Protein AF-A0A6V8KL47-F1 (afdb_monomer)

Foldseek 3Di:
DPQLVVLVVVLVVLVCVLDVPPHPVVSLQCCLVPVVSVVVSCVVNVVSVVSNLVSQLVCCCPVVVDDNLLSLLVSLLVQLVVLLVVLVVCVVCFVLNVVVVCCVVPVNDPDCPCVPQTPCRSRVPDRCVSVVSNVSSVVSNVSSVCSVPPDPPDDPPD

Structure (mmCIF, N/CA/C/O backbone):
data_AF-A0A6V8KL47-F1
#
_entry.id   AF-A0A6V8KL47-F1
#
loop_
_atom_site.group_PDB
_atom_site.id
_atom_site.type_symbol
_atom_site.label_atom_id
_atom_site.label_alt_id
_atom_site.label_comp_id
_atom_site.label_asym_id
_atom_site.label_entity_id
_atom_site.label_seq_id
_atom_site.pdbx_PDB_ins_code
_atom_site.Cartn_x
_atom_site.Cartn_y
_atom_site.Cartn_z
_atom_site.occupancy
_atom_site.B_iso_or_equiv
_atom_site.auth_seq_id
_atom_site.auth_comp_id
_atom_site.auth_asym_id
_atom_site.auth_atom_id
_atom_site.pdbx_PDB_model_num
ATOM 1 N N . MET A 1 1 ? -3.986 -14.758 18.908 1.00 49.16 1 MET A N 1
ATOM 2 C CA . MET A 1 1 ? -2.571 -14.659 18.473 1.00 49.16 1 MET A CA 1
ATOM 3 C C . MET A 1 1 ? -2.210 -15.467 17.208 1.00 49.16 1 MET A C 1
ATOM 5 O O . MET A 1 1 ? -1.145 -15.218 16.663 1.00 49.16 1 MET A O 1
ATOM 9 N N . GLY A 1 2 ? -3.052 -16.383 16.689 1.00 57.91 2 GLY A N 1
ATOM 10 C CA . GLY A 1 2 ? -2.690 -17.247 15.540 1.00 57.91 2 GLY A CA 1
ATOM 11 C C . GLY A 1 2 ? -2.878 -16.674 14.120 1.00 57.91 2 GLY A C 1
ATOM 12 O O . GLY A 1 2 ? -2.129 -17.031 13.219 1.00 57.91 2 GLY A O 1
ATOM 13 N N . ARG A 1 3 ? -3.830 -15.756 13.893 1.00 58.59 3 ARG A N 1
ATOM 14 C CA . ARG A 1 3 ? -4.187 -15.289 12.531 1.00 58.59 3 ARG A CA 1
ATOM 15 C C . ARG A 1 3 ? -3.143 -14.379 11.869 1.00 58.59 3 ARG A C 1
ATOM 17 O O . ARG A 1 3 ? -2.937 -14.468 10.666 1.00 58.59 3 ARG A O 1
ATOM 24 N N . THR A 1 4 ? -2.472 -13.528 12.644 1.00 58.16 4 THR A N 1
ATOM 25 C CA . THR A 1 4 ? -1.423 -12.622 12.141 1.00 58.16 4 THR A CA 1
ATOM 26 C C . THR A 1 4 ? -0.135 -13.370 11.812 1.00 58.16 4 THR A C 1
ATOM 28 O O . THR A 1 4 ? 0.448 -13.140 10.756 1.00 58.16 4 THR A O 1
ATOM 31 N N . ARG A 1 5 ? 0.267 -14.324 12.667 1.00 60.94 5 ARG A N 1
ATOM 32 C CA . ARG A 1 5 ? 1.361 -15.260 12.369 1.00 60.94 5 ARG A CA 1
ATOM 33 C C . ARG A 1 5 ? 1.049 -16.090 11.123 1.00 60.94 5 ARG A C 1
ATOM 35 O O . ARG A 1 5 ? 1.882 -16.140 10.232 1.00 60.94 5 ARG A O 1
ATOM 42 N N . GLY A 1 6 ? -0.172 -16.618 11.001 1.00 64.50 6 GLY A N 1
ATOM 43 C CA . GLY A 1 6 ? -0.606 -17.357 9.811 1.00 64.50 6 GLY A CA 1
ATOM 44 C C . GLY A 1 6 ? -0.529 -16.547 8.511 1.00 64.50 6 GLY A C 1
ATOM 45 O O . GLY A 1 6 ? -0.118 -17.087 7.494 1.00 64.50 6 GLY A O 1
ATOM 46 N N . ALA A 1 7 ? -0.847 -15.248 8.538 1.00 62.81 7 ALA A N 1
ATOM 47 C CA . ALA A 1 7 ? -0.726 -14.386 7.360 1.00 62.81 7 ALA A CA 1
ATOM 48 C C . ALA A 1 7 ? 0.740 -14.167 6.937 1.00 62.81 7 ALA A C 1
ATOM 50 O O . ALA A 1 7 ? 1.057 -14.230 5.750 1.00 62.81 7 ALA A O 1
ATOM 51 N N . ALA A 1 8 ? 1.639 -13.953 7.905 1.00 64.44 8 ALA A N 1
ATOM 52 C CA . ALA A 1 8 ? 3.071 -13.836 7.636 1.00 64.44 8 ALA A CA 1
ATOM 53 C C . ALA A 1 8 ? 3.647 -15.153 7.087 1.00 64.44 8 ALA A C 1
ATOM 55 O O . ALA A 1 8 ? 4.337 -15.139 6.073 1.00 64.44 8 ALA A O 1
ATOM 56 N N . THR A 1 9 ? 3.296 -16.288 7.699 1.00 69.50 9 THR A N 1
ATOM 57 C CA . THR A 1 9 ? 3.725 -17.623 7.261 1.00 69.50 9 THR A CA 1
ATOM 58 C C . THR A 1 9 ? 3.186 -17.976 5.876 1.00 69.50 9 THR A C 1
ATOM 60 O O . THR A 1 9 ? 3.943 -18.474 5.052 1.00 69.50 9 THR A O 1
ATOM 63 N N . LEU A 1 10 ? 1.920 -17.663 5.573 1.00 69.88 10 LEU A N 1
ATOM 64 C CA . LEU A 1 10 ? 1.334 -17.875 4.245 1.00 69.88 10 LEU A CA 1
ATOM 65 C C . LEU A 1 10 ? 2.059 -17.056 3.170 1.00 69.88 10 LEU A C 1
ATOM 67 O O . LEU A 1 10 ? 2.303 -17.559 2.078 1.00 69.88 10 LEU A O 1
ATOM 71 N N . ARG A 1 11 ? 2.445 -15.811 3.476 1.00 66.00 11 ARG A N 1
ATOM 72 C CA . ARG A 1 11 ? 3.211 -14.967 2.549 1.00 66.00 11 ARG A CA 1
ATOM 73 C C . ARG A 1 11 ? 4.593 -15.553 2.261 1.00 66.00 11 ARG A C 1
ATOM 75 O O . ARG A 1 11 ? 5.006 -15.566 1.104 1.00 66.00 11 ARG A O 1
ATOM 82 N N . THR A 1 12 ? 5.282 -16.048 3.287 1.00 70.62 12 THR A N 1
ATOM 83 C CA . THR A 1 12 ? 6.563 -16.747 3.116 1.00 70.62 12 THR A CA 1
ATOM 84 C C . THR A 1 12 ? 6.382 -18.027 2.298 1.00 70.62 12 THR A C 1
ATOM 86 O O . THR A 1 12 ? 7.127 -18.242 1.352 1.00 70.62 12 THR A O 1
ATOM 89 N N . LEU A 1 13 ? 5.330 -18.806 2.566 1.00 71.75 13 LEU A N 1
ATOM 90 C CA . LEU A 1 13 ? 4.980 -20.015 1.811 1.00 71.75 13 LEU A CA 1
ATOM 91 C C . LEU A 1 13 ? 4.689 -19.743 0.331 1.00 71.75 13 LEU A C 1
ATOM 93 O O . LEU A 1 13 ? 5.122 -20.512 -0.514 1.00 71.75 13 LEU A O 1
ATOM 97 N N . ILE A 1 14 ? 3.989 -18.657 -0.014 1.00 67.81 14 ILE A N 1
ATOM 98 C CA . ILE A 1 14 ? 3.736 -18.289 -1.421 1.00 67.81 14 ILE A CA 1
ATOM 99 C C . ILE A 1 14 ? 5.060 -18.028 -2.152 1.00 67.81 14 ILE A C 1
ATOM 101 O O . ILE A 1 14 ? 5.244 -18.485 -3.281 1.00 67.81 14 ILE A O 1
ATOM 105 N N . LEU A 1 15 ? 5.987 -17.319 -1.500 1.00 65.12 15 LEU A N 1
ATOM 106 C CA . LEU A 1 15 ? 7.318 -17.060 -2.048 1.00 65.12 15 LEU A CA 1
ATOM 107 C C . LEU A 1 15 ? 8.133 -18.354 -2.177 1.00 65.12 15 LEU A C 1
ATOM 109 O O . LEU A 1 15 ? 8.755 -18.573 -3.213 1.00 65.12 15 LEU A O 1
ATOM 113 N N . GLU A 1 16 ? 8.089 -19.227 -1.170 1.00 62.50 16 GLU A N 1
ATOM 114 C CA . GLU A 1 16 ? 8.789 -20.515 -1.182 1.00 62.50 16 GLU A CA 1
ATOM 115 C C . GLU A 1 16 ? 8.237 -21.484 -2.228 1.00 62.50 16 GLU A C 1
ATOM 117 O O . GLU A 1 16 ? 9.007 -22.114 -2.940 1.00 62.50 16 GLU A O 1
ATOM 122 N N . VAL A 1 17 ? 6.918 -21.583 -2.401 1.00 67.00 17 VAL A N 1
ATOM 123 C CA . VAL A 1 17 ? 6.314 -22.439 -3.438 1.00 67.00 17 VAL A CA 1
ATOM 124 C C . VAL A 1 17 ? 6.695 -21.949 -4.841 1.00 67.00 17 VAL A C 1
ATOM 126 O O . VAL A 1 17 ? 6.984 -22.758 -5.731 1.00 67.00 17 VAL A O 1
ATOM 129 N N . GLY A 1 18 ? 6.754 -20.629 -5.040 1.00 60.06 18 GLY A N 1
ATOM 130 C CA . GLY A 1 18 ? 7.208 -20.028 -6.295 1.00 60.06 18 GLY A CA 1
ATOM 131 C C . GLY A 1 18 ? 8.666 -20.360 -6.631 1.00 60.06 18 GLY A C 1
ATOM 132 O O . GLY A 1 18 ? 8.978 -20.648 -7.786 1.00 60.06 18 GLY A O 1
ATOM 133 N N . THR A 1 19 ? 9.556 -20.378 -5.635 1.00 58.66 19 THR A N 1
ATOM 134 C CA . THR A 1 19 ? 10.991 -20.649 -5.837 1.00 58.66 19 THR A CA 1
ATOM 135 C C . THR A 1 19 ? 11.335 -22.139 -5.844 1.00 58.66 19 THR A C 1
ATOM 137 O O . THR A 1 19 ? 12.202 -22.556 -6.617 1.00 58.66 19 THR A O 1
ATOM 140 N N . ALA A 1 20 ? 10.643 -22.953 -5.044 1.00 63.47 20 ALA A N 1
ATOM 141 C CA . ALA A 1 20 ? 10.928 -24.375 -4.855 1.00 63.47 20 ALA A CA 1
ATOM 142 C C . ALA A 1 20 ? 10.536 -25.245 -6.055 1.00 63.47 20 ALA A C 1
ATOM 144 O O . ALA A 1 20 ? 11.150 -26.281 -6.291 1.00 63.47 20 ALA A O 1
ATOM 145 N N . THR A 1 21 ? 9.528 -24.846 -6.834 1.00 56.72 21 THR A N 1
ATOM 146 C CA . THR A 1 21 ? 8.982 -25.720 -7.885 1.00 56.72 21 THR A CA 1
ATOM 147 C C . THR A 1 21 ? 9.822 -25.756 -9.161 1.00 56.72 21 THR A C 1
ATOM 149 O O . THR A 1 21 ? 9.800 -26.770 -9.857 1.00 56.72 21 THR A O 1
ATOM 152 N N . ARG A 1 22 ? 10.532 -24.673 -9.521 1.00 57.00 22 ARG A N 1
ATOM 153 C CA . ARG A 1 22 ? 11.237 -24.562 -10.825 1.00 57.00 22 ARG A CA 1
ATOM 154 C C . ARG A 1 22 ? 12.551 -23.766 -10.793 1.00 57.00 22 ARG A C 1
ATOM 156 O O . ARG A 1 22 ? 13.106 -23.465 -11.850 1.00 57.00 22 ARG A O 1
ATOM 163 N N . GLY A 1 23 ? 13.051 -23.439 -9.600 1.00 61.88 23 GLY A N 1
ATOM 164 C CA . GLY A 1 23 ? 14.261 -22.647 -9.385 1.00 61.88 23 GLY A CA 1
ATOM 165 C C . GLY A 1 23 ? 14.027 -21.129 -9.505 1.00 61.88 23 GLY A C 1
ATOM 166 O O . GLY A 1 23 ? 13.188 -20.682 -10.296 1.00 61.88 23 GLY A O 1
ATOM 167 N N . PRO A 1 24 ? 14.783 -20.305 -8.755 1.00 65.25 24 PRO A N 1
ATOM 168 C CA . PRO A 1 24 ? 14.538 -18.863 -8.641 1.00 65.25 24 PRO A CA 1
ATOM 169 C C . PRO A 1 24 ? 14.644 -18.121 -9.982 1.00 65.25 24 PRO A C 1
ATOM 171 O O . PRO A 1 24 ? 13.872 -17.200 -10.237 1.00 65.25 24 PRO A O 1
ATOM 174 N N . GLY A 1 25 ? 15.530 -18.565 -10.881 1.00 70.31 25 GLY A N 1
ATOM 175 C CA . GLY A 1 25 ? 15.728 -17.935 -12.189 1.00 70.31 25 GLY A CA 1
ATOM 176 C C . GLY A 1 25 ? 14.542 -18.085 -13.148 1.00 70.31 25 GLY A C 1
ATOM 177 O O . GLY A 1 25 ? 14.175 -17.121 -13.815 1.00 70.31 25 G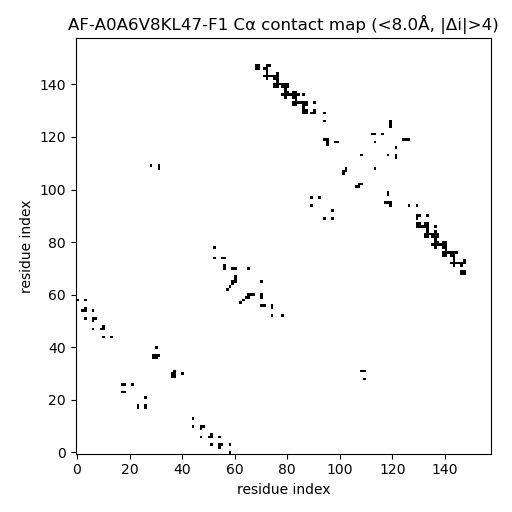LY A O 1
ATOM 178 N N . ARG A 1 26 ? 13.898 -19.262 -13.208 1.00 71.94 26 ARG A N 1
ATOM 179 C CA . ARG A 1 26 ? 12.777 -19.510 -14.136 1.00 71.94 26 ARG A CA 1
ATOM 180 C C . ARG A 1 26 ? 11.496 -18.829 -13.672 1.00 71.94 26 ARG A C 1
ATOM 182 O O . ARG A 1 26 ? 10.780 -18.267 -14.495 1.00 71.94 26 ARG A O 1
ATOM 189 N N . TYR A 1 27 ? 11.227 -18.863 -12.368 1.00 73.00 27 TYR A N 1
ATOM 190 C CA . TYR A 1 27 ? 10.115 -18.130 -11.766 1.00 73.00 27 TYR A CA 1
ATOM 191 C C . TYR A 1 27 ? 10.227 -16.626 -12.057 1.00 73.00 27 TYR A C 1
ATOM 193 O O . TYR A 1 27 ? 9.290 -16.024 -12.581 1.00 73.00 27 TYR A O 1
ATOM 201 N N . TRP A 1 28 ? 11.402 -16.047 -11.794 1.00 76.88 28 TRP A N 1
ATOM 202 C CA . TRP A 1 28 ? 11.656 -14.627 -12.020 1.00 76.88 28 TRP A CA 1
ATOM 203 C C . TRP A 1 28 ? 11.569 -14.249 -13.500 1.00 76.88 28 TRP A C 1
ATOM 205 O O . TRP A 1 28 ? 10.930 -13.264 -13.855 1.00 76.88 28 TRP A O 1
ATOM 215 N N . PHE A 1 29 ? 12.134 -15.071 -14.387 1.00 78.19 29 PHE A N 1
ATOM 216 C CA . PHE A 1 29 ? 12.033 -14.861 -15.830 1.00 78.19 29 PHE A CA 1
ATOM 217 C C . PHE A 1 29 ? 10.579 -14.880 -16.323 1.00 78.19 29 PHE A C 1
ATOM 219 O O . PHE A 1 29 ? 10.164 -13.976 -17.048 1.00 78.19 29 PHE A O 1
ATOM 226 N N . ASN A 1 30 ? 9.786 -15.871 -15.905 1.00 80.88 30 ASN A N 1
ATOM 227 C CA . ASN A 1 30 ? 8.375 -15.974 -16.283 1.00 80.88 30 ASN A CA 1
ATOM 228 C C . ASN A 1 30 ? 7.559 -14.783 -15.761 1.00 80.88 30 ASN A C 1
ATOM 230 O O . ASN A 1 30 ? 6.712 -14.271 -16.480 1.00 80.88 30 ASN A O 1
ATOM 234 N N . PHE A 1 31 ? 7.837 -14.303 -14.545 1.00 80.69 31 PHE A N 1
ATOM 235 C CA . PHE A 1 31 ? 7.176 -13.117 -13.996 1.00 80.69 31 PHE A CA 1
ATOM 236 C C . PHE A 1 31 ? 7.358 -11.874 -14.884 1.00 80.69 31 PHE A C 1
ATOM 238 O O . PHE A 1 31 ? 6.446 -11.061 -15.013 1.00 80.69 31 PHE A O 1
ATOM 245 N N . TRP A 1 32 ? 8.517 -11.715 -15.525 1.00 78.62 32 TRP A N 1
ATOM 246 C CA . TRP A 1 32 ? 8.766 -10.563 -16.393 1.00 78.62 32 TRP A CA 1
ATOM 247 C C . TRP A 1 32 ? 8.283 -10.747 -17.829 1.00 78.62 32 TRP A C 1
ATOM 249 O O . TRP A 1 32 ? 7.932 -9.758 -18.470 1.00 78.62 32 TRP A O 1
ATOM 259 N N . THR A 1 33 ? 8.244 -11.984 -18.322 1.00 80.56 33 THR A N 1
ATOM 260 C CA . THR A 1 33 ? 7.958 -12.290 -19.732 1.00 80.56 33 THR A CA 1
ATOM 261 C C . THR A 1 33 ? 6.513 -12.697 -20.010 1.00 80.56 33 THR A C 1
ATOM 263 O O . THR A 1 33 ? 6.032 -12.461 -21.113 1.00 80.56 33 THR A O 1
ATOM 266 N N . ASP A 1 34 ? 5.801 -13.254 -19.028 1.00 85.31 34 ASP A N 1
ATOM 267 C CA . ASP A 1 34 ? 4.404 -13.675 -19.155 1.00 85.31 34 ASP A CA 1
ATOM 268 C C . ASP A 1 34 ? 3.478 -12.714 -18.375 1.00 85.31 34 ASP A C 1
ATOM 270 O O . ASP A 1 34 ? 3.480 -12.709 -17.135 1.00 85.31 34 ASP A O 1
ATOM 274 N N . PRO A 1 35 ? 2.661 -11.893 -19.066 1.00 86.00 35 PRO A N 1
ATOM 275 C CA . PRO A 1 35 ? 1.780 -10.926 -18.417 1.00 86.00 35 PRO A CA 1
ATOM 276 C C . PRO A 1 35 ? 0.672 -11.586 -17.583 1.00 86.00 35 PRO A C 1
ATOM 278 O O . PRO A 1 35 ? 0.255 -11.014 -16.572 1.00 86.00 35 PRO A O 1
ATOM 281 N N . THR A 1 36 ? 0.212 -12.784 -17.953 1.00 88.19 36 THR A N 1
ATOM 282 C CA . THR A 1 36 ? -0.815 -13.518 -17.206 1.00 88.19 36 THR A CA 1
ATOM 283 C C . THR A 1 36 ? -0.238 -14.060 -15.905 1.00 88.19 36 THR A C 1
ATOM 285 O O . THR A 1 36 ? -0.830 -13.855 -14.842 1.00 88.19 36 THR A O 1
ATOM 288 N N . ALA A 1 37 ? 0.945 -14.679 -15.956 1.00 84.06 37 ALA A N 1
ATOM 289 C CA . ALA A 1 37 ? 1.643 -15.140 -14.755 1.00 84.06 37 ALA A CA 1
ATOM 290 C C . ALA A 1 37 ? 1.965 -13.974 -13.807 1.00 84.06 37 ALA A C 1
ATOM 292 O O . ALA A 1 37 ? 1.727 -14.067 -12.598 1.00 84.06 37 ALA A O 1
ATOM 293 N N . ARG A 1 38 ? 2.437 -12.846 -14.358 1.00 86.69 38 ARG A N 1
ATOM 294 C CA . ARG A 1 38 ? 2.669 -11.602 -13.614 1.00 86.69 38 ARG A CA 1
ATOM 295 C C . ARG A 1 38 ? 1.409 -11.114 -12.909 1.00 86.69 38 ARG A C 1
ATOM 297 O O . ARG A 1 38 ? 1.443 -10.850 -11.708 1.00 86.69 38 ARG A O 1
ATOM 304 N N . GLY A 1 39 ? 0.303 -11.010 -13.645 1.00 88.38 39 GLY A N 1
ATOM 305 C CA . GLY A 1 39 ? -0.981 -10.552 -13.118 1.00 88.38 39 GLY A CA 1
ATOM 306 C C . GLY A 1 39 ? -1.503 -11.451 -11.999 1.00 88.38 39 GLY A C 1
ATOM 307 O O . GLY A 1 39 ? -1.867 -10.952 -10.934 1.00 88.38 39 GLY A O 1
ATOM 308 N N . ALA A 1 40 ? -1.464 -12.772 -12.197 1.00 88.19 40 ALA A N 1
ATOM 309 C CA . ALA A 1 40 ? -1.881 -13.745 -11.190 1.00 88.19 40 ALA A CA 1
ATOM 310 C C . ALA A 1 40 ? -1.040 -13.638 -9.910 1.00 88.19 40 ALA A C 1
ATOM 312 O O . ALA A 1 40 ? -1.594 -13.571 -8.810 1.00 88.19 40 ALA A O 1
ATOM 313 N N . TYR A 1 41 ? 0.288 -13.554 -10.043 1.00 83.81 41 TYR A N 1
ATOM 314 C CA . TYR A 1 41 ? 1.172 -13.381 -8.893 1.00 83.81 41 TYR A CA 1
ATOM 315 C C . TYR A 1 41 ? 0.877 -12.082 -8.135 1.00 83.81 41 TYR A C 1
ATOM 317 O O . TYR A 1 41 ? 0.698 -12.119 -6.918 1.00 83.81 41 TYR A O 1
ATOM 325 N N . ILE A 1 42 ? 0.784 -10.945 -8.836 1.00 86.69 42 ILE A N 1
ATOM 326 C CA . ILE A 1 42 ? 0.501 -9.644 -8.211 1.00 86.69 42 ILE A CA 1
ATOM 327 C C . ILE A 1 42 ? -0.846 -9.684 -7.488 1.00 86.69 42 ILE A C 1
ATOM 329 O O . ILE A 1 42 ? -0.923 -9.248 -6.342 1.00 86.69 42 ILE A O 1
ATOM 333 N N . ALA A 1 43 ? -1.889 -10.240 -8.111 1.00 90.75 43 ALA A N 1
ATOM 334 C CA . ALA A 1 43 ? -3.218 -10.332 -7.513 1.00 90.75 43 ALA A CA 1
ATOM 335 C C . ALA A 1 43 ? -3.212 -11.165 -6.222 1.00 90.75 43 ALA A C 1
ATOM 337 O O . ALA A 1 43 ? -3.719 -10.712 -5.195 1.00 90.75 43 ALA A O 1
ATOM 338 N N . VAL A 1 44 ? -2.592 -12.349 -6.244 1.00 87.25 44 VAL A N 1
ATOM 339 C CA . VAL A 1 44 ? -2.495 -13.227 -5.067 1.00 87.25 44 VAL A CA 1
ATOM 340 C C . VAL A 1 44 ? -1.644 -12.586 -3.973 1.00 87.25 44 VAL A C 1
ATOM 342 O O . VAL A 1 44 ? -2.059 -12.550 -2.814 1.00 87.25 44 VAL A O 1
ATOM 345 N N . ALA A 1 45 ? -0.480 -12.035 -4.323 1.00 83.62 45 ALA A N 1
ATOM 346 C CA . ALA A 1 45 ? 0.399 -11.365 -3.373 1.00 83.62 45 ALA A CA 1
ATOM 347 C C . ALA A 1 45 ? -0.285 -10.146 -2.734 1.00 83.62 45 ALA A C 1
ATOM 349 O O . ALA A 1 45 ? -0.177 -9.939 -1.524 1.00 83.62 45 ALA A O 1
ATOM 350 N N . PHE A 1 46 ? -1.029 -9.367 -3.524 1.00 86.62 46 PHE A N 1
ATOM 351 C CA . PHE A 1 46 ? -1.779 -8.212 -3.046 1.00 86.62 46 PHE A CA 1
ATOM 352 C C . PHE A 1 46 ? -2.953 -8.625 -2.152 1.00 86.62 46 PHE A C 1
ATOM 354 O O . PHE A 1 46 ? -3.121 -8.058 -1.075 1.00 86.62 46 PHE A O 1
ATOM 361 N N . ALA A 1 47 ? -3.713 -9.659 -2.520 1.00 88.38 47 ALA A N 1
ATOM 362 C CA . ALA A 1 47 ? -4.783 -10.199 -1.681 1.00 88.38 47 ALA A CA 1
ATOM 363 C C . ALA A 1 47 ? -4.247 -10.731 -0.340 1.00 88.38 47 ALA A C 1
ATOM 365 O O . ALA A 1 47 ? -4.792 -10.414 0.720 1.00 88.38 47 ALA A O 1
ATOM 366 N N . ALA A 1 48 ? -3.136 -11.474 -0.363 1.00 83.69 48 ALA A N 1
ATOM 367 C CA . ALA A 1 48 ? -2.464 -11.952 0.843 1.00 83.69 48 ALA A CA 1
ATOM 368 C C . ALA A 1 48 ? -1.940 -10.792 1.710 1.00 83.69 48 ALA A C 1
ATOM 370 O O . ALA A 1 48 ? -2.021 -10.846 2.937 1.00 83.69 48 ALA A O 1
ATOM 371 N N . PHE A 1 49 ? -1.446 -9.717 1.092 1.00 84.56 49 PHE A N 1
ATOM 372 C CA . PHE A 1 49 ? -1.055 -8.499 1.799 1.00 84.56 49 PHE A CA 1
ATOM 373 C C . PHE A 1 49 ? -2.259 -7.801 2.450 1.00 84.56 49 PHE A C 1
ATOM 375 O O . PHE A 1 49 ? -2.207 -7.480 3.637 1.00 84.56 49 PHE A O 1
ATOM 382 N N . LEU A 1 50 ? -3.374 -7.635 1.730 1.00 89.81 50 LEU A N 1
ATOM 383 C CA . LEU A 1 50 ? -4.610 -7.063 2.278 1.00 89.81 50 LEU A CA 1
ATOM 384 C C . LEU A 1 50 ? -5.169 -7.890 3.443 1.00 89.81 50 LEU A C 1
ATOM 386 O O . LEU A 1 50 ? -5.659 -7.334 4.428 1.00 89.81 50 LEU A O 1
ATOM 390 N N . TRP A 1 51 ? -5.030 -9.214 3.384 1.00 87.56 51 TRP A N 1
ATOM 391 C CA . TRP A 1 51 ? -5.429 -10.109 4.467 1.00 87.56 51 TRP A CA 1
ATOM 392 C C . TRP A 1 51 ? -4.715 -9.807 5.795 1.00 87.56 51 TRP A C 1
ATOM 394 O O . TRP A 1 51 ? -5.310 -9.971 6.862 1.00 87.56 51 TRP A O 1
ATOM 404 N N . VAL A 1 52 ? -3.477 -9.295 5.770 1.00 88.31 52 VAL A N 1
ATOM 405 C CA . VAL A 1 52 ? -2.762 -8.873 6.991 1.00 88.31 52 VAL A CA 1
ATOM 406 C C . VAL A 1 52 ? -3.532 -7.772 7.724 1.00 88.31 52 VAL A C 1
ATOM 408 O O . VAL A 1 52 ? -3.651 -7.816 8.949 1.00 88.31 52 VAL A O 1
ATOM 411 N N . PHE A 1 53 ? -4.120 -6.823 6.995 1.00 91.19 53 PHE A N 1
ATOM 412 C CA . PHE A 1 53 ? -4.926 -5.746 7.576 1.00 91.19 53 PHE A CA 1
ATOM 413 C C . PHE A 1 53 ? -6.252 -6.255 8.143 1.00 91.19 53 PHE A C 1
ATOM 415 O O . PHE A 1 53 ? -6.674 -5.810 9.211 1.00 91.19 53 PHE A O 1
ATOM 422 N N . VAL A 1 54 ? -6.870 -7.242 7.490 1.00 92.69 54 VAL A N 1
ATOM 423 C CA . VAL A 1 54 ? -8.060 -7.934 8.012 1.00 92.69 54 VAL A CA 1
ATOM 424 C C . VAL A 1 54 ? -7.721 -8.669 9.313 1.00 92.69 54 VAL A C 1
ATOM 426 O O . VAL A 1 54 ? -8.413 -8.522 10.324 1.00 92.69 54 VAL A O 1
ATOM 429 N N . ALA A 1 55 ? -6.609 -9.405 9.343 1.00 89.50 55 ALA A N 1
ATOM 430 C CA . ALA A 1 55 ? -6.136 -10.080 10.547 1.00 89.50 55 ALA A CA 1
ATOM 431 C C . ALA A 1 55 ? -5.815 -9.082 11.676 1.00 89.50 55 ALA A C 1
ATOM 433 O O . ALA A 1 55 ? -6.174 -9.331 12.831 1.00 89.50 55 ALA A O 1
ATOM 434 N N . ALA A 1 56 ? -5.199 -7.941 11.351 1.00 89.56 56 ALA A N 1
ATOM 435 C CA . ALA A 1 56 ? -4.928 -6.861 12.295 1.00 89.56 56 ALA A CA 1
ATOM 436 C C . ALA A 1 56 ? -6.223 -6.247 12.849 1.00 89.56 56 ALA A C 1
ATOM 438 O O . ALA A 1 56 ? -6.341 -6.076 14.062 1.00 89.56 56 ALA A O 1
ATOM 439 N N . TYR A 1 57 ? -7.226 -5.995 12.001 1.00 93.31 57 TYR A N 1
ATOM 440 C CA . TYR A 1 57 ? -8.545 -5.527 12.428 1.00 93.31 57 TYR A CA 1
ATOM 441 C C . TYR A 1 57 ? -9.170 -6.475 13.459 1.00 93.31 57 TYR A C 1
ATOM 443 O O . TYR A 1 57 ? -9.562 -6.048 14.548 1.00 93.31 57 TYR A O 1
ATOM 451 N N . HIS A 1 58 ? -9.213 -7.776 13.160 1.00 92.12 58 HIS A N 1
ATOM 452 C CA . HIS A 1 58 ? -9.767 -8.767 14.082 1.00 92.12 58 HIS A CA 1
ATOM 453 C C . HIS A 1 58 ? -8.961 -8.880 15.379 1.00 92.12 58 HIS A C 1
ATOM 455 O O . HIS A 1 58 ? -9.554 -9.052 16.444 1.00 92.12 58 HIS A O 1
ATOM 461 N N . ALA A 1 59 ? -7.633 -8.749 15.322 1.00 89.31 59 ALA A N 1
ATOM 462 C CA . ALA A 1 59 ? -6.794 -8.719 16.516 1.00 89.31 59 ALA A CA 1
ATOM 463 C C . ALA A 1 59 ? -7.083 -7.483 17.385 1.00 89.31 59 ALA A C 1
ATOM 465 O O . ALA A 1 59 ? -7.221 -7.616 18.598 1.00 89.31 59 ALA A O 1
ATOM 466 N N . LEU A 1 60 ? -7.251 -6.302 16.783 1.00 90.75 60 LEU A N 1
ATOM 467 C CA . LEU A 1 60 ? -7.625 -5.077 17.499 1.00 90.75 60 LEU A CA 1
ATOM 468 C C . LEU A 1 60 ? -9.013 -5.194 18.144 1.00 90.75 60 LEU A C 1
ATOM 470 O O . LEU A 1 60 ? -9.199 -4.747 19.275 1.00 90.75 60 LEU A O 1
ATOM 474 N N . ARG A 1 61 ? -9.972 -5.824 17.455 1.00 92.56 61 ARG A N 1
ATOM 475 C CA . ARG A 1 61 ? -11.334 -6.034 17.968 1.00 92.56 61 ARG A CA 1
ATOM 476 C C . ARG A 1 61 ? -11.402 -7.060 19.088 1.00 92.56 61 ARG A C 1
ATOM 478 O O . ARG A 1 61 ? -11.970 -6.769 20.132 1.00 92.56 61 ARG A O 1
ATOM 485 N N . GLY A 1 62 ? -10.861 -8.251 18.854 1.00 88.25 62 GLY A N 1
ATOM 486 C CA . GLY A 1 62 ? -10.993 -9.378 19.775 1.00 88.25 62 GLY A CA 1
ATOM 487 C C . GLY A 1 62 ? -9.917 -9.424 20.855 1.00 88.25 62 GLY A C 1
ATOM 488 O O . GLY A 1 62 ? -10.205 -9.819 21.974 1.00 88.25 62 GLY A O 1
ATOM 489 N N . GLY A 1 63 ? -8.682 -9.027 20.534 1.00 84.88 63 GLY A N 1
ATOM 490 C CA . GLY A 1 63 ? -7.548 -9.096 21.462 1.00 84.88 63 GLY A CA 1
ATOM 491 C C . GLY A 1 63 ? -7.357 -7.837 22.304 1.00 84.88 63 GLY A C 1
ATOM 492 O O . GLY A 1 63 ? -6.975 -7.938 23.461 1.00 84.88 63 GLY A O 1
ATOM 493 N N . TYR A 1 64 ? -7.638 -6.660 21.737 1.00 85.38 64 TYR A N 1
ATOM 494 C CA . TYR A 1 64 ? -7.432 -5.370 22.412 1.00 85.38 64 TYR A CA 1
ATOM 495 C C . TYR A 1 64 ? -8.737 -4.653 22.789 1.00 85.38 64 TYR A C 1
ATOM 497 O O . TYR A 1 64 ? -8.690 -3.546 23.319 1.00 85.38 64 TYR A O 1
ATOM 505 N N . GLY A 1 65 ? -9.903 -5.239 22.493 1.00 89.62 65 GLY A N 1
ATOM 506 C CA . GLY A 1 65 ? -11.209 -4.688 22.874 1.00 89.62 65 GLY A CA 1
ATOM 507 C C . GLY A 1 65 ? -11.563 -3.343 22.225 1.00 89.62 65 GLY A C 1
ATOM 508 O O . GLY A 1 65 ? -12.501 -2.676 22.658 1.00 89.62 65 GLY A O 1
ATOM 509 N N . LEU A 1 66 ? -10.843 -2.911 21.182 1.00 91.12 66 LEU A N 1
ATOM 510 C CA . LEU A 1 66 ? -11.142 -1.649 20.505 1.00 91.12 66 LEU A CA 1
ATOM 511 C C . LEU A 1 66 ? -12.530 -1.692 19.876 1.00 91.12 66 LEU A C 1
ATOM 513 O O . LEU A 1 66 ? -12.917 -2.712 19.323 1.00 91.12 66 LEU A O 1
ATOM 517 N N . SER A 1 67 ? -13.245 -0.564 19.833 1.00 93.81 67 SER A N 1
ATOM 518 C CA . SER A 1 67 ? -14.470 -0.439 19.021 1.00 93.81 67 SER A CA 1
ATOM 519 C C . SER A 1 67 ? -14.197 -0.686 17.521 1.00 93.81 67 SER A C 1
ATOM 521 O O . SER A 1 67 ? -13.101 -0.383 17.042 1.00 93.81 67 SER A O 1
ATOM 523 N N . ALA A 1 68 ? -15.207 -1.139 16.766 1.00 93.00 68 ALA A N 1
ATOM 524 C CA . ALA A 1 68 ? -15.143 -1.323 15.304 1.00 93.00 68 ALA A CA 1
ATOM 525 C C . ALA A 1 68 ? -14.594 -0.088 14.585 1.00 93.00 68 ALA A C 1
ATOM 527 O O . ALA A 1 68 ? -13.697 -0.186 13.749 1.00 93.00 68 ALA A O 1
ATOM 528 N N . ARG A 1 69 ? -15.065 1.089 15.002 1.00 93.56 69 ARG A N 1
ATOM 529 C CA . ARG A 1 69 ? -14.639 2.380 14.471 1.00 93.56 69 ARG A CA 1
ATOM 530 C C . ARG A 1 69 ? -13.141 2.630 14.658 1.00 93.56 69 ARG A C 1
ATOM 532 O O . ARG A 1 69 ? -12.440 2.863 13.682 1.00 93.56 69 ARG A O 1
ATOM 539 N N . HIS A 1 70 ? -12.642 2.546 15.892 1.00 92.88 70 HIS A N 1
ATOM 540 C CA . HIS A 1 70 ? -11.225 2.791 16.189 1.00 92.88 70 HIS A CA 1
ATOM 541 C C . HIS A 1 70 ? -10.296 1.735 15.570 1.00 92.88 70 HIS A C 1
ATOM 543 O O . HIS A 1 70 ? -9.198 2.071 15.134 1.00 92.88 70 HIS A O 1
ATOM 549 N N . ALA A 1 71 ? -10.727 0.471 15.499 1.00 95.50 71 ALA A N 1
ATOM 550 C CA . ALA A 1 71 ? -9.965 -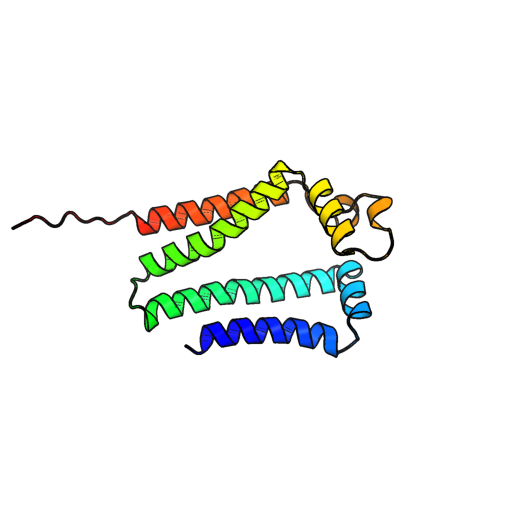0.574 14.820 1.00 95.50 71 ALA A CA 1
ATOM 551 C C . ALA A 1 71 ? -9.860 -0.296 13.309 1.00 95.50 71 ALA A C 1
ATOM 553 O O . ALA A 1 71 ? -8.767 -0.364 12.754 1.00 95.50 71 ALA A O 1
ATOM 554 N N . THR A 1 72 ? -10.967 0.098 12.670 1.00 96.38 72 THR A N 1
ATOM 555 C CA . THR A 1 72 ? -10.995 0.492 11.249 1.00 96.38 72 THR A CA 1
ATOM 556 C C . THR A 1 72 ? -10.107 1.707 10.996 1.00 96.38 72 THR A C 1
ATOM 558 O O . THR A 1 72 ? -9.273 1.679 10.098 1.00 96.38 72 THR A O 1
ATOM 561 N N . ALA A 1 73 ? -10.217 2.742 11.835 1.00 96.06 73 ALA A N 1
ATOM 562 C CA . ALA A 1 73 ? -9.397 3.947 11.744 1.00 96.06 73 ALA A CA 1
ATOM 563 C C . ALA A 1 73 ? -7.893 3.628 11.749 1.00 96.06 73 ALA A C 1
ATOM 565 O O . ALA A 1 73 ? -7.159 4.084 10.875 1.00 96.06 73 ALA A O 1
ATOM 566 N N . ARG A 1 74 ? -7.437 2.793 12.694 1.00 96.25 74 ARG A N 1
ATOM 567 C CA . ARG A 1 74 ? -6.026 2.387 12.788 1.00 96.25 74 ARG A CA 1
ATOM 568 C C . ARG A 1 74 ? -5.563 1.595 11.571 1.00 96.25 74 ARG A C 1
ATOM 570 O O . ARG A 1 74 ? -4.460 1.829 11.096 1.00 96.25 74 ARG A O 1
ATOM 577 N N . VAL A 1 75 ? -6.393 0.683 11.068 1.00 97.00 75 VAL A N 1
ATOM 578 C CA . VAL A 1 75 ? -6.070 -0.123 9.884 1.00 97.00 75 VAL A CA 1
ATOM 579 C C . VAL A 1 75 ? -5.956 0.746 8.631 1.00 97.00 75 VAL A C 1
ATOM 581 O O . VAL A 1 75 ? -4.998 0.589 7.878 1.00 97.00 75 VAL A O 1
ATOM 584 N N . LEU A 1 76 ? -6.869 1.702 8.444 1.00 97.75 76 LEU A N 1
ATOM 585 C CA . LEU A 1 76 ? -6.824 2.641 7.321 1.00 97.75 76 LEU A CA 1
ATOM 586 C C . LEU A 1 76 ? -5.573 3.522 7.357 1.00 97.75 76 LEU A C 1
ATOM 588 O O . LEU A 1 76 ? -4.898 3.649 6.340 1.00 97.75 76 LEU A O 1
ATOM 592 N N . VAL A 1 77 ? -5.215 4.073 8.523 1.00 97.69 77 VAL A N 1
ATOM 593 C CA . VAL A 1 77 ? -3.976 4.858 8.666 1.00 97.69 77 VAL A CA 1
ATOM 594 C C . VAL A 1 77 ? -2.746 3.981 8.422 1.00 97.69 77 VAL A C 1
ATOM 596 O O . VAL A 1 77 ? -1.865 4.368 7.659 1.00 9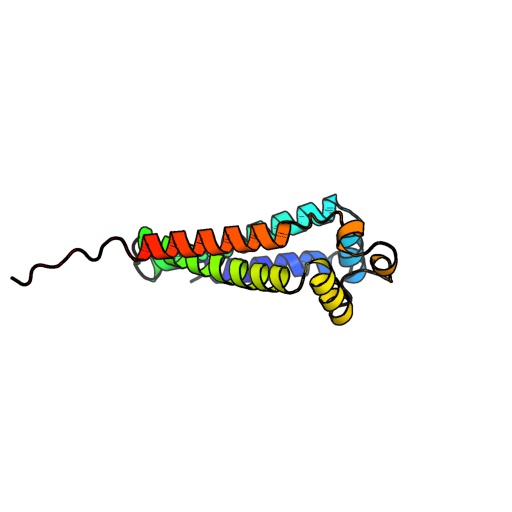7.69 77 VAL A O 1
ATOM 599 N N . ALA A 1 78 ? -2.694 2.785 9.014 1.00 96.12 78 ALA A N 1
ATOM 600 C CA . ALA A 1 78 ? -1.560 1.875 8.867 1.00 96.12 78 ALA A CA 1
ATOM 601 C C . ALA A 1 78 ? -1.343 1.419 7.416 1.00 96.12 78 ALA A C 1
ATOM 603 O O . ALA A 1 78 ? -0.199 1.274 6.995 1.00 96.12 78 ALA A O 1
ATOM 604 N N . GLY A 1 79 ? -2.417 1.199 6.651 1.00 96.31 79 GLY A N 1
ATOM 605 C CA . GLY A 1 79 ? -2.326 0.871 5.227 1.00 96.31 79 GLY A CA 1
ATOM 606 C C . GLY A 1 79 ? -2.041 2.091 4.352 1.00 96.31 79 GLY A C 1
ATOM 607 O O . GLY A 1 79 ? -1.236 2.017 3.428 1.00 96.31 79 GLY A O 1
ATOM 608 N N . GLY A 1 80 ? -2.667 3.227 4.660 1.00 97.50 80 GLY A N 1
ATOM 609 C CA . GLY A 1 80 ? -2.560 4.451 3.874 1.00 97.50 80 GLY A CA 1
ATOM 610 C C . GLY A 1 80 ? -1.192 5.124 3.957 1.00 97.50 80 GLY A C 1
ATOM 611 O O . GLY A 1 80 ? -0.697 5.590 2.935 1.00 97.50 80 GLY A O 1
ATOM 612 N N . VAL A 1 81 ? -0.553 5.149 5.136 1.00 97.94 81 VAL A N 1
ATOM 613 C CA . VAL A 1 81 ? 0.729 5.852 5.340 1.00 97.94 81 VAL A CA 1
ATOM 614 C C . VAL A 1 81 ? 1.838 5.318 4.422 1.00 97.94 81 VAL A C 1
ATOM 616 O O . VAL A 1 81 ? 2.418 6.127 3.699 1.00 97.94 81 VAL A O 1
ATOM 619 N N . PRO A 1 82 ? 2.133 4.002 4.369 1.00 96.19 82 PRO A N 1
ATOM 620 C CA . PRO A 1 82 ? 3.148 3.483 3.456 1.00 96.19 82 PRO A CA 1
ATOM 621 C C . PRO A 1 82 ? 2.810 3.763 1.990 1.00 96.19 82 PRO A C 1
ATOM 623 O O . PRO A 1 82 ? 3.682 4.169 1.231 1.00 96.19 82 PRO A O 1
ATOM 626 N N . VAL A 1 83 ? 1.544 3.598 1.592 1.00 96.44 83 VAL A N 1
ATOM 627 C CA . VAL A 1 83 ? 1.107 3.826 0.206 1.00 96.44 83 VAL A CA 1
ATOM 628 C C . VAL A 1 83 ? 1.289 5.294 -0.194 1.00 96.44 83 VAL A C 1
ATOM 630 O O . VAL A 1 83 ? 1.834 5.574 -1.260 1.00 96.44 83 VAL A O 1
ATOM 633 N N . ALA A 1 84 ? 0.905 6.230 0.678 1.00 97.69 84 ALA A N 1
ATOM 634 C CA . ALA A 1 84 ? 1.099 7.661 0.466 1.00 97.69 84 ALA A CA 1
ATOM 635 C C . ALA A 1 84 ? 2.587 8.028 0.413 1.00 97.69 84 ALA A C 1
ATOM 637 O O . ALA A 1 84 ? 2.999 8.780 -0.465 1.00 97.69 84 ALA A O 1
ATOM 638 N N . ALA A 1 85 ? 3.393 7.480 1.326 1.00 97.75 85 ALA A N 1
ATOM 639 C CA . ALA A 1 85 ? 4.819 7.767 1.409 1.00 97.75 85 ALA A CA 1
ATOM 640 C C . ALA A 1 85 ? 5.575 7.255 0.176 1.00 97.75 85 ALA A C 1
ATOM 642 O O . ALA A 1 85 ? 6.241 8.035 -0.500 1.00 97.75 85 ALA A O 1
ATOM 643 N N . PHE A 1 86 ? 5.440 5.969 -0.165 1.00 94.69 86 PHE A N 1
ATOM 644 C CA . PHE A 1 86 ? 6.120 5.394 -1.329 1.00 94.69 86 PHE A CA 1
ATOM 645 C C . PHE A 1 86 ? 5.592 5.975 -2.642 1.00 94.69 86 PHE A C 1
ATOM 647 O O . PHE A 1 86 ? 6.388 6.336 -3.507 1.00 94.69 86 PHE A O 1
ATOM 654 N N . GLY A 1 87 ? 4.270 6.132 -2.777 1.00 96.06 87 GLY A N 1
ATOM 655 C CA . GLY A 1 87 ? 3.674 6.801 -3.932 1.00 96.06 87 GLY A CA 1
ATOM 656 C C . GLY A 1 87 ? 4.195 8.229 -4.088 1.00 96.06 87 GLY A C 1
ATOM 657 O O . GLY A 1 87 ? 4.566 8.629 -5.192 1.00 96.06 87 GLY A O 1
ATOM 658 N N . GLY A 1 88 ? 4.279 8.977 -2.985 1.00 96.94 88 GLY A N 1
ATOM 659 C CA . GLY A 1 88 ? 4.747 10.360 -2.963 1.00 96.94 88 GLY A CA 1
ATOM 660 C C . GLY A 1 88 ? 6.219 10.481 -3.342 1.00 96.94 88 GLY A C 1
ATOM 661 O O . GLY A 1 88 ? 6.561 11.307 -4.186 1.00 96.94 88 GLY A O 1
ATOM 662 N N . VAL A 1 89 ? 7.078 9.609 -2.801 1.00 96.75 89 VAL A N 1
ATOM 663 C CA . VAL A 1 89 ? 8.502 9.543 -3.169 1.00 96.75 89 VAL A CA 1
ATOM 664 C C . VAL A 1 89 ? 8.660 9.267 -4.663 1.00 96.75 89 VAL A C 1
ATOM 666 O O . VAL A 1 89 ? 9.360 10.009 -5.346 1.00 96.75 89 VAL A O 1
ATOM 669 N N . VAL A 1 90 ? 7.973 8.256 -5.204 1.00 96.00 90 VAL A N 1
ATOM 670 C CA . VAL A 1 90 ? 8.057 7.924 -6.638 1.00 96.00 90 VAL A CA 1
ATOM 671 C C . VAL A 1 90 ? 7.474 9.043 -7.503 1.00 96.00 90 VAL A C 1
ATOM 673 O O . VAL A 1 90 ? 8.014 9.339 -8.565 1.00 96.00 90 VAL A O 1
ATOM 676 N N . THR A 1 91 ? 6.409 9.707 -7.050 1.00 95.44 91 THR A N 1
ATOM 677 C CA . THR A 1 91 ? 5.835 10.872 -7.739 1.00 95.44 91 THR A CA 1
ATOM 678 C C . THR A 1 91 ? 6.829 12.031 -7.800 1.00 95.44 91 THR A C 1
ATOM 680 O O . THR A 1 91 ? 6.951 12.659 -8.847 1.00 95.44 91 THR A O 1
ATOM 683 N N . GLY A 1 92 ? 7.549 12.304 -6.707 1.00 95.62 92 GLY A N 1
ATOM 684 C CA . GLY A 1 92 ? 8.540 13.380 -6.640 1.00 95.62 92 GLY A CA 1
ATOM 685 C C . GLY A 1 92 ? 9.824 13.084 -7.419 1.00 95.62 92 GLY A C 1
ATOM 686 O O . GLY A 1 92 ? 10.368 13.974 -8.063 1.00 95.62 92 GLY A O 1
ATOM 687 N N . VAL A 1 93 ? 10.298 11.835 -7.394 1.00 95.62 93 VAL A N 1
ATOM 688 C CA . VAL A 1 93 ? 11.506 11.401 -8.123 1.00 95.62 93 VAL A CA 1
ATOM 689 C C . VAL A 1 93 ? 11.235 11.204 -9.621 1.00 95.62 93 VAL A C 1
ATOM 691 O O . VAL A 1 93 ? 12.124 11.428 -10.444 1.00 95.62 93 VAL A O 1
ATOM 694 N N . GLY A 1 94 ? 10.018 10.787 -9.970 1.00 93.44 94 GLY A N 1
ATOM 695 C CA . GLY A 1 94 ? 9.621 10.340 -11.302 1.00 93.44 94 GLY A CA 1
ATOM 696 C C . GLY A 1 94 ? 9.652 8.813 -11.429 1.00 93.44 94 GLY A C 1
ATOM 697 O O . GLY A 1 94 ? 10.609 8.161 -11.009 1.00 93.44 94 GLY A O 1
ATOM 698 N N . LEU A 1 95 ? 8.607 8.244 -12.044 1.00 91.31 95 LEU A N 1
ATOM 699 C CA . LEU A 1 95 ? 8.398 6.795 -12.161 1.00 91.31 95 LEU A CA 1
ATOM 700 C C . LEU A 1 95 ? 9.554 6.077 -12.866 1.00 91.31 95 LEU A C 1
ATOM 702 O O . LEU A 1 95 ? 10.119 5.143 -12.308 1.00 91.31 95 LEU A O 1
ATOM 706 N N . GLU A 1 96 ? 9.918 6.532 -14.066 1.00 90.06 96 GLU A N 1
ATOM 707 C CA . GLU A 1 96 ? 10.990 5.921 -14.860 1.00 90.06 96 GLU A CA 1
ATOM 708 C C . GLU A 1 96 ? 12.321 5.965 -14.102 1.00 90.06 96 GLU A C 1
ATOM 710 O O . GLU A 1 96 ? 12.996 4.953 -13.963 1.00 90.06 96 GLU A O 1
ATOM 715 N N . ARG A 1 97 ? 12.665 7.118 -13.515 1.00 89.88 97 ARG A N 1
ATOM 716 C CA . ARG A 1 97 ? 13.904 7.280 -12.747 1.00 89.88 97 ARG A CA 1
ATOM 717 C C . ARG A 1 97 ? 13.946 6.365 -11.524 1.00 89.88 97 ARG A C 1
ATOM 719 O O . ARG A 1 97 ? 14.974 5.743 -11.276 1.00 89.88 97 ARG A O 1
ATOM 726 N N . ALA A 1 98 ? 12.851 6.280 -10.769 1.00 89.88 98 ALA A N 1
ATOM 727 C CA . ALA A 1 98 ? 12.762 5.399 -9.608 1.00 89.88 98 ALA A CA 1
ATOM 728 C C . ALA A 1 98 ? 12.922 3.924 -10.009 1.00 89.88 98 ALA A C 1
ATOM 730 O O . ALA A 1 98 ? 13.705 3.203 -9.393 1.00 89.88 98 ALA A O 1
ATOM 731 N N . LEU A 1 99 ? 12.237 3.497 -11.077 1.00 88.12 99 LEU A N 1
ATOM 732 C CA . LEU A 1 99 ? 12.330 2.133 -11.597 1.00 88.12 99 LEU A CA 1
ATOM 733 C C . LEU A 1 99 ? 13.731 1.811 -12.120 1.00 88.12 99 LEU A C 1
ATOM 735 O O . LEU A 1 99 ? 14.223 0.720 -11.849 1.00 88.12 99 LEU A O 1
ATOM 739 N N . THR A 1 100 ? 14.391 2.744 -12.807 1.00 87.50 100 THR A N 1
ATOM 740 C CA . THR A 1 100 ? 15.765 2.561 -13.290 1.00 87.50 100 THR A CA 1
ATOM 741 C C . THR A 1 100 ? 16.737 2.404 -12.129 1.00 87.50 100 THR A C 1
ATOM 743 O O . THR A 1 100 ? 17.493 1.439 -12.108 1.00 87.50 100 THR A O 1
ATOM 746 N N . VAL A 1 101 ? 16.656 3.262 -11.104 1.00 88.75 101 VAL A N 1
ATOM 747 C CA . VAL A 1 101 ? 17.508 3.140 -9.909 1.00 88.75 101 VAL A CA 1
ATOM 748 C C . VAL A 1 101 ? 17.283 1.801 -9.207 1.00 88.75 101 VAL A C 1
ATOM 750 O O . VAL A 1 101 ? 18.247 1.110 -8.889 1.00 88.75 101 VAL A O 1
ATOM 753 N N . TRP A 1 102 ? 16.033 1.392 -8.980 1.00 87.00 102 TRP A N 1
ATOM 754 C CA . TRP A 1 102 ? 15.759 0.089 -8.368 1.00 87.00 102 TRP A CA 1
ATOM 755 C C . TRP A 1 102 ? 16.241 -1.069 -9.229 1.00 87.00 102 TRP A C 1
ATOM 757 O O . TRP A 1 102 ? 16.809 -2.022 -8.704 1.00 87.00 102 TRP A O 1
ATOM 767 N N . ASN A 1 103 ? 16.053 -0.985 -10.544 1.00 83.94 103 ASN A N 1
ATOM 768 C CA . ASN A 1 103 ? 16.544 -1.990 -11.469 1.00 83.94 103 ASN A CA 1
ATOM 769 C C . ASN A 1 103 ? 18.068 -2.112 -11.410 1.00 83.94 103 ASN A C 1
ATOM 771 O O . ASN A 1 103 ? 18.574 -3.228 -11.367 1.00 83.94 103 ASN A O 1
ATOM 775 N N . ASP A 1 104 ? 18.783 -0.991 -11.354 1.00 85.25 104 ASP A N 1
ATOM 776 C CA . ASP A 1 104 ? 20.244 -0.975 -11.301 1.00 85.25 104 ASP A CA 1
ATOM 777 C C . ASP A 1 104 ? 20.783 -1.532 -9.974 1.00 85.25 104 ASP A C 1
ATOM 779 O O . ASP A 1 104 ? 21.827 -2.178 -9.964 1.00 85.25 104 ASP A O 1
ATOM 783 N N . GLN A 1 105 ? 20.067 -1.334 -8.861 1.00 84.62 105 GLN A N 1
ATOM 784 C CA . GLN A 1 105 ? 20.478 -1.842 -7.543 1.00 84.62 105 GLN A CA 1
ATOM 785 C C . GLN A 1 105 ? 20.060 -3.295 -7.280 1.00 84.62 105 GLN A C 1
ATOM 787 O O . GLN A 1 105 ? 20.743 -4.012 -6.555 1.00 84.62 105 GLN A O 1
ATOM 792 N N . MET A 1 106 ? 18.924 -3.732 -7.825 1.00 78.00 106 MET A N 1
ATOM 793 C CA . MET A 1 106 ? 18.323 -5.035 -7.510 1.00 78.00 106 MET A CA 1
ATOM 794 C C . MET A 1 106 ? 18.338 -6.024 -8.681 1.00 78.00 106 MET A C 1
ATOM 796 O O . MET A 1 106 ? 17.863 -7.145 -8.516 1.00 78.00 106 MET A O 1
ATOM 800 N N . ALA A 1 107 ? 18.838 -5.620 -9.855 1.00 75.25 107 ALA A N 1
ATOM 801 C CA . ALA A 1 107 ? 18.774 -6.390 -11.100 1.00 75.25 107 ALA A CA 1
ATOM 802 C C . ALA A 1 107 ? 17.349 -6.901 -11.398 1.00 75.25 107 ALA A C 1
ATOM 804 O O . ALA A 1 107 ? 17.133 -8.088 -11.656 1.00 75.25 107 ALA A O 1
ATOM 805 N N . LEU A 1 108 ? 16.358 -5.998 -11.311 1.00 71.62 108 LEU A N 1
ATOM 806 C CA . LEU A 1 108 ? 14.942 -6.364 -11.417 1.00 71.62 108 LEU A CA 1
ATOM 807 C C . LEU A 1 108 ? 14.627 -7.035 -12.758 1.00 71.62 108 LEU A C 1
ATOM 809 O O . LEU A 1 108 ? 14.046 -8.116 -12.769 1.00 71.62 108 LEU A O 1
ATOM 813 N N . LEU A 1 109 ? 15.021 -6.426 -13.876 1.00 71.69 109 LEU A N 1
ATOM 814 C CA . LEU A 1 109 ? 14.748 -6.939 -15.215 1.00 71.69 109 LEU A CA 1
ATOM 815 C C . LEU A 1 109 ? 15.906 -7.794 -15.751 1.00 71.69 109 LEU A C 1
ATOM 817 O O . LEU A 1 109 ? 17.070 -7.399 -15.639 1.00 71.69 109 LEU A O 1
ATOM 821 N N . PRO A 1 110 ? 15.611 -8.929 -16.413 1.00 67.88 110 PRO A N 1
ATOM 822 C CA . PRO A 1 110 ? 16.625 -9.702 -17.118 1.00 67.88 110 PRO A CA 1
ATOM 823 C C . PRO A 1 110 ? 17.292 -8.895 -18.252 1.00 67.88 110 PRO A C 1
ATOM 825 O O . PRO A 1 110 ? 16.619 -8.394 -19.150 1.00 67.88 110 PRO A O 1
ATOM 828 N N . TRP A 1 111 ? 18.628 -8.817 -18.218 1.00 62.94 111 TRP A N 1
ATOM 829 C CA . TRP A 1 111 ? 19.535 -8.540 -19.348 1.00 62.94 111 TRP A CA 1
ATOM 830 C C . TRP A 1 111 ? 19.153 -7.406 -20.322 1.00 62.94 111 TRP A C 1
ATOM 832 O O . TRP A 1 111 ? 18.950 -7.630 -21.511 1.00 62.94 111 TRP A O 1
ATOM 842 N N . GLY A 1 112 ? 19.154 -6.156 -19.849 1.00 61.91 112 GLY A N 1
ATOM 843 C CA . GLY A 1 112 ? 19.288 -4.975 -20.720 1.00 61.91 112 GLY A CA 1
ATOM 844 C C . GLY A 1 112 ? 18.068 -4.595 -21.570 1.00 61.91 112 GLY A C 1
ATOM 845 O O . GLY A 1 112 ? 18.115 -3.559 -22.228 1.00 61.91 112 GLY A O 1
ATOM 846 N N . LEU A 1 113 ? 16.964 -5.350 -21.511 1.00 57.12 113 LEU A N 1
ATOM 847 C CA . LEU A 1 113 ? 15.711 -5.041 -22.220 1.00 57.12 113 LEU A CA 1
ATOM 848 C C . LEU A 1 113 ? 15.142 -3.655 -21.863 1.00 57.12 113 LEU A C 1
ATOM 850 O O . LEU A 1 113 ? 14.608 -2.959 -22.724 1.00 57.12 113 LEU A O 1
ATOM 854 N N . SER A 1 114 ? 15.331 -3.206 -20.619 1.00 60.09 114 SER A N 1
ATOM 855 C CA . SER A 1 114 ? 14.946 -1.860 -20.176 1.00 60.09 114 SER A CA 1
ATOM 856 C C . SER A 1 114 ? 15.740 -0.730 -20.824 1.00 60.09 114 SER A C 1
ATOM 858 O O . SER A 1 114 ? 15.249 0.393 -20.888 1.00 60.09 114 SER A O 1
ATOM 860 N N . ARG A 1 115 ? 16.959 -1.000 -21.308 1.00 62.38 115 ARG A N 1
ATOM 861 C CA . ARG A 1 115 ? 17.868 0.040 -21.812 1.00 62.38 115 ARG A CA 1
ATOM 862 C C . ARG A 1 115 ? 17.493 0.555 -23.201 1.00 62.38 115 ARG A C 1
ATOM 864 O O . ARG A 1 115 ? 18.004 1.594 -23.596 1.00 62.38 115 ARG A O 1
ATOM 871 N N . ILE A 1 116 ? 16.631 -0.159 -23.930 1.00 59.47 116 ILE A N 1
ATOM 872 C CA . ILE A 1 116 ? 16.273 0.176 -25.318 1.00 59.47 116 ILE A CA 1
ATOM 873 C C . ILE A 1 116 ? 14.975 0.997 -25.387 1.00 59.47 116 ILE A C 1
ATOM 875 O O . ILE A 1 116 ? 14.898 1.935 -26.172 1.00 59.47 116 ILE A O 1
ATOM 879 N N . LEU A 1 117 ? 13.967 0.673 -24.565 1.00 60.47 117 LEU A N 1
ATOM 880 C CA . LEU A 1 117 ? 12.636 1.308 -24.606 1.00 60.47 117 LEU A CA 1
ATOM 881 C C . LEU A 1 117 ? 12.294 2.139 -23.355 1.00 60.47 117 LEU A C 1
ATOM 883 O O . LEU A 1 117 ? 11.347 2.917 -23.391 1.00 60.47 117 LEU A O 1
ATOM 887 N N . GLY A 1 118 ? 13.048 1.997 -22.261 1.00 75.50 118 GLY A N 1
ATOM 888 C CA . GLY A 1 118 ? 12.623 2.448 -20.934 1.00 75.50 118 GLY A CA 1
ATOM 889 C C . GLY A 1 118 ? 11.703 1.426 -20.255 1.00 75.50 118 GLY A C 1
ATOM 890 O O . GLY A 1 118 ? 10.960 0.688 -20.908 1.00 75.50 118 GLY A O 1
ATOM 891 N N . ILE A 1 119 ? 11.764 1.346 -18.926 1.00 80.00 119 ILE A N 1
ATOM 892 C CA . ILE A 1 119 ? 11.061 0.329 -18.128 1.00 80.00 119 ILE A CA 1
ATOM 893 C C . ILE A 1 119 ? 9.547 0.518 -18.210 1.00 80.00 119 ILE A C 1
ATOM 895 O O . ILE A 1 119 ? 8.813 -0.456 -18.375 1.00 80.00 119 ILE A O 1
ATOM 899 N N . THR A 1 120 ? 9.074 1.760 -18.088 1.00 83.62 120 THR A N 1
ATOM 900 C CA . THR A 1 120 ? 7.634 2.057 -18.109 1.00 83.62 120 THR A CA 1
ATOM 901 C C . THR A 1 120 ? 6.998 1.744 -19.454 1.00 83.62 120 THR A C 1
ATOM 903 O O . THR A 1 120 ? 5.893 1.217 -19.478 1.00 83.62 120 THR A O 1
ATOM 906 N N . VAL A 1 121 ? 7.705 1.989 -20.556 1.00 82.12 121 VAL A N 1
ATOM 907 C CA . VAL A 1 121 ? 7.235 1.663 -21.909 1.00 82.12 121 VAL A CA 1
ATOM 908 C C . VAL A 1 121 ? 7.245 0.154 -22.133 1.00 82.12 121 VAL A C 1
ATOM 910 O O . VAL A 1 121 ? 6.249 -0.403 -22.580 1.00 82.12 121 VAL A O 1
ATOM 913 N N . PHE A 1 122 ? 8.338 -0.530 -21.775 1.00 79.25 122 PHE A N 1
ATOM 914 C CA . PHE A 1 122 ? 8.453 -1.983 -21.944 1.00 79.25 122 PHE A CA 1
ATOM 915 C C . PHE A 1 122 ? 7.372 -2.756 -21.176 1.00 79.25 122 PHE A C 1
ATOM 917 O O . PHE A 1 122 ? 6.857 -3.764 -21.655 1.00 79.25 122 PHE A O 1
ATOM 924 N N . LEU A 1 123 ? 7.034 -2.288 -19.974 1.00 79.69 123 LEU A N 1
ATOM 925 C CA . LEU A 1 123 ? 6.042 -2.921 -19.108 1.00 79.69 123 LEU A CA 1
ATOM 926 C C . LEU A 1 123 ? 4.629 -2.352 -19.272 1.00 79.69 123 LEU A C 1
ATOM 928 O O . LEU A 1 123 ? 3.738 -2.802 -18.551 1.00 79.69 123 LEU A O 1
ATOM 932 N N . ASP A 1 124 ? 4.439 -1.387 -20.176 1.00 86.12 124 ASP A N 1
ATOM 933 C CA . ASP A 1 124 ? 3.184 -0.654 -20.376 1.00 86.12 124 ASP A CA 1
ATOM 934 C C . ASP A 1 124 ? 2.601 -0.132 -19.048 1.00 86.12 124 ASP A C 1
ATOM 936 O O . ASP A 1 124 ? 1.446 -0.361 -18.693 1.00 86.12 124 ASP A O 1
ATOM 940 N N . ILE A 1 125 ? 3.452 0.511 -18.240 1.00 86.50 125 ILE A N 1
ATOM 941 C CA . ILE A 1 125 ? 3.088 1.039 -16.923 1.00 86.50 125 ILE A CA 1
ATOM 942 C C 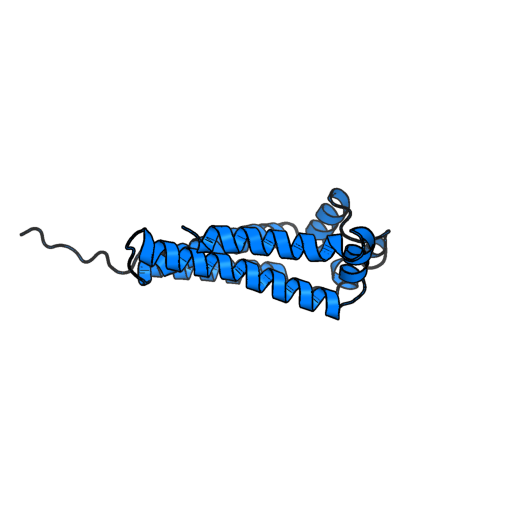. ILE A 1 125 ? 2.553 2.464 -17.096 1.00 86.50 125 ILE A C 1
ATOM 944 O O . ILE A 1 125 ? 3.320 3.364 -17.455 1.00 86.50 125 ILE A O 1
ATOM 948 N N . PRO A 1 126 ? 1.278 2.724 -16.754 1.00 91.62 126 PRO A N 1
ATOM 949 C CA . PRO A 1 126 ? 0.722 4.060 -16.865 1.00 91.62 126 PRO A CA 1
ATOM 950 C C . PRO A 1 126 ? 1.490 5.086 -16.009 1.00 91.62 126 PRO A C 1
ATOM 952 O O . PRO A 1 126 ? 1.659 4.886 -14.800 1.00 91.62 126 PRO A O 1
ATOM 955 N N . PRO A 1 127 ? 1.886 6.243 -16.573 1.00 91.31 127 PRO A N 1
ATOM 956 C CA . PRO A 1 127 ? 2.715 7.228 -15.871 1.00 91.31 127 PRO A CA 1
ATOM 957 C C . PRO A 1 127 ? 1.994 7.920 -14.705 1.00 91.31 127 PRO A C 1
ATOM 959 O O . PRO A 1 127 ? 2.628 8.520 -13.838 1.00 91.31 127 PRO A O 1
ATOM 962 N N . TRP A 1 128 ? 0.661 7.844 -14.655 1.00 93.44 128 TRP A N 1
ATOM 963 C CA . TRP A 1 128 ? -0.151 8.425 -13.586 1.00 93.44 128 TRP A CA 1
ATOM 964 C C . TRP A 1 128 ? -0.217 7.552 -12.322 1.00 93.44 128 TRP A C 1
ATOM 966 O O . TRP A 1 128 ? -0.670 8.038 -11.282 1.00 93.44 128 TRP A O 1
ATOM 976 N N . LEU A 1 129 ? 0.250 6.297 -12.372 1.00 93.25 129 LEU A N 1
ATOM 977 C CA . LEU A 1 129 ? 0.132 5.345 -11.263 1.00 93.25 129 LEU A CA 1
ATOM 978 C C . LEU A 1 129 ? 0.698 5.856 -9.928 1.00 93.25 129 LEU A C 1
ATOM 980 O O . LEU A 1 129 ? -0.006 5.732 -8.925 1.00 93.25 129 LEU A O 1
ATOM 984 N N . PRO A 1 130 ? 1.892 6.482 -9.859 1.00 95.19 130 PRO A N 1
ATOM 985 C CA . PRO A 1 130 ? 2.410 7.005 -8.593 1.00 95.19 130 PRO A CA 1
ATOM 986 C C . PRO A 1 130 ? 1.512 8.076 -7.975 1.00 95.19 130 PRO A C 1
ATOM 988 O O . PRO A 1 130 ? 1.294 8.074 -6.762 1.00 95.19 130 PRO A O 1
ATOM 991 N N . LYS A 1 131 ? 0.926 8.950 -8.806 1.00 96.56 131 LYS A N 1
ATOM 992 C CA . LYS A 1 131 ? 0.005 9.998 -8.345 1.00 96.56 131 LYS A CA 1
ATOM 993 C C . LYS A 1 131 ? -1.277 9.381 -7.798 1.00 96.56 131 LYS A C 1
ATOM 995 O O . LYS A 1 131 ? -1.714 9.762 -6.716 1.00 96.56 131 LYS A O 1
ATOM 1000 N N . ALA A 1 132 ? -1.840 8.396 -8.500 1.00 97.25 132 ALA A N 1
ATOM 1001 C CA . ALA A 1 132 ? -3.015 7.671 -8.024 1.00 97.25 132 ALA A CA 1
ATOM 1002 C C . ALA A 1 132 ? -2.737 6.902 -6.725 1.00 97.25 132 ALA A C 1
ATOM 1004 O O . ALA A 1 132 ? -3.543 6.970 -5.802 1.00 97.25 132 ALA A O 1
ATOM 1005 N N . ALA A 1 133 ? -1.583 6.238 -6.611 1.00 96.25 133 ALA A N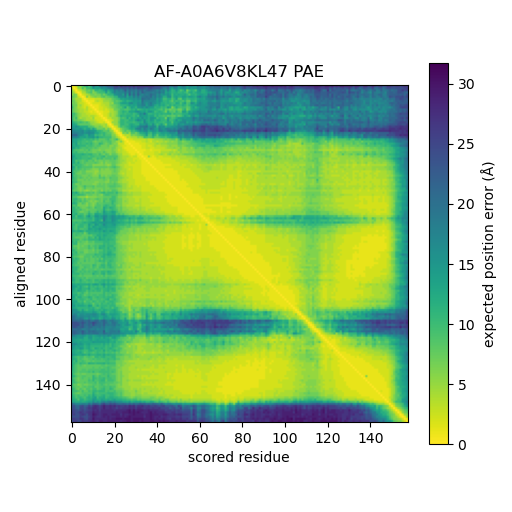 1
ATOM 1006 C CA . ALA A 1 133 ? -1.170 5.563 -5.384 1.00 96.25 133 ALA A CA 1
ATOM 1007 C C . ALA A 1 133 ? -1.036 6.560 -4.223 1.00 96.25 133 ALA A C 1
ATOM 1009 O O . ALA A 1 133 ? -1.606 6.343 -3.157 1.00 96.25 133 ALA A O 1
ATOM 1010 N N . THR A 1 134 ? -0.371 7.696 -4.452 1.00 98.06 134 THR A N 1
ATOM 1011 C CA . THR A 1 134 ? -0.257 8.778 -3.461 1.00 98.06 134 THR A CA 1
ATOM 1012 C C . THR A 1 134 ? -1.631 9.251 -3.002 1.00 98.06 134 THR A C 1
ATOM 1014 O O . THR A 1 134 ? -1.901 9.288 -1.804 1.00 98.06 134 THR A O 1
ATOM 1017 N N . ALA A 1 135 ? -2.519 9.567 -3.949 1.00 98.06 135 ALA A N 1
ATOM 1018 C CA . ALA A 1 135 ? -3.866 10.048 -3.665 1.00 98.06 135 ALA A CA 1
ATOM 1019 C C . ALA A 1 135 ? -4.695 9.014 -2.888 1.00 98.06 135 ALA A C 1
ATOM 1021 O O . ALA A 1 135 ? -5.336 9.364 -1.898 1.00 98.06 135 ALA A O 1
ATOM 1022 N N . ALA A 1 136 ? -4.636 7.738 -3.278 1.00 97.88 136 ALA A N 1
ATOM 1023 C CA . ALA A 1 136 ? -5.309 6.653 -2.571 1.00 97.88 136 ALA A CA 1
ATOM 1024 C C . ALA A 1 136 ? -4.778 6.504 -1.137 1.00 97.88 136 ALA A C 1
ATOM 1026 O O . ALA A 1 136 ? -5.565 6.436 -0.194 1.00 97.88 136 ALA A O 1
ATOM 1027 N N . GLY A 1 137 ? -3.455 6.520 -0.952 1.00 97.75 137 GLY A N 1
ATOM 1028 C CA . GLY A 1 137 ? -2.827 6.461 0.367 1.00 97.75 137 GLY A CA 1
ATOM 1029 C C . GLY A 1 137 ? -3.247 7.626 1.263 1.00 97.75 137 GLY A C 1
ATOM 1030 O O . GLY A 1 137 ? -3.688 7.408 2.391 1.00 97.75 137 GLY A O 1
ATOM 1031 N N . VAL A 1 138 ? -3.190 8.857 0.746 1.00 98.44 138 VAL A N 1
ATOM 1032 C CA . VAL A 1 138 ? -3.641 10.062 1.462 1.00 98.44 138 VAL A CA 1
ATOM 1033 C C . VAL A 1 138 ? -5.124 9.962 1.816 1.00 98.44 138 VAL A C 1
ATOM 1035 O O . VAL A 1 138 ? -5.495 10.249 2.952 1.00 98.44 138 VAL A O 1
ATOM 1038 N N . GLY A 1 139 ? -5.965 9.495 0.890 1.00 98.50 139 GLY A N 1
ATOM 1039 C CA . GLY A 1 139 ? -7.392 9.277 1.126 1.00 98.50 139 GLY A CA 1
ATOM 1040 C C . GLY A 1 139 ? -7.660 8.283 2.258 1.00 98.50 139 GLY A C 1
ATOM 1041 O O . GLY A 1 139 ? -8.478 8.559 3.137 1.00 98.50 139 GLY A O 1
ATOM 1042 N N . LEU A 1 140 ? -6.927 7.165 2.300 1.00 98.12 140 LEU A N 1
ATOM 1043 C CA . LEU A 1 140 ? -7.017 6.183 3.385 1.00 98.12 140 LEU A CA 1
ATOM 1044 C C . LEU A 1 140 ? -6.597 6.783 4.735 1.00 98.12 140 LEU A C 1
ATOM 1046 O O . LEU A 1 140 ? -7.296 6.594 5.732 1.00 98.12 140 LEU A O 1
ATOM 1050 N N . VAL A 1 141 ? -5.496 7.543 4.776 1.00 98.25 141 VAL A N 1
ATOM 1051 C CA . VAL A 1 141 ? -5.040 8.219 6.003 1.00 98.25 141 VAL A CA 1
ATOM 1052 C C . VAL A 1 141 ? -6.066 9.241 6.477 1.00 98.25 141 VAL A C 1
ATOM 1054 O O . VAL A 1 141 ? -6.420 9.239 7.656 1.00 98.25 141 VAL A O 1
ATOM 1057 N N . ALA A 1 142 ? -6.580 10.075 5.574 1.00 97.81 142 ALA A N 1
ATOM 1058 C CA . ALA A 1 142 ? -7.584 11.082 5.893 1.00 97.81 142 ALA A CA 1
ATOM 1059 C C . ALA A 1 142 ? -8.867 10.435 6.430 1.00 97.81 142 ALA A C 1
ATOM 1061 O O . ALA A 1 142 ? -9.350 10.817 7.496 1.00 97.81 142 ALA A O 1
ATOM 1062 N N . ALA A 1 143 ? -9.375 9.396 5.760 1.00 97.44 143 ALA A N 1
ATOM 1063 C CA . ALA A 1 143 ? -10.540 8.645 6.219 1.00 97.44 143 ALA A CA 1
ATOM 1064 C C . ALA A 1 143 ? -10.307 8.022 7.605 1.00 97.44 143 ALA A C 1
ATOM 1066 O O . ALA A 1 143 ? -11.153 8.133 8.495 1.00 97.44 143 ALA A O 1
ATOM 1067 N N . GLY A 1 144 ? -9.138 7.415 7.825 1.00 96.69 144 GLY A N 1
ATOM 1068 C CA . GLY A 1 144 ? -8.764 6.854 9.119 1.00 96.69 144 GLY A CA 1
ATOM 1069 C C . GLY A 1 144 ? -8.677 7.909 10.228 1.00 96.69 144 GLY A C 1
ATOM 1070 O O . GLY A 1 144 ? -9.220 7.702 11.315 1.00 96.69 144 GLY A O 1
ATOM 1071 N N . ALA A 1 145 ? -8.072 9.066 9.953 1.00 95.50 145 ALA A N 1
ATOM 1072 C CA . ALA A 1 145 ? -7.972 10.180 10.894 1.00 95.50 145 ALA A CA 1
ATOM 1073 C C . ALA A 1 145 ? -9.354 10.755 11.252 1.00 95.50 145 ALA A C 1
ATOM 1075 O O . ALA A 1 145 ? -9.676 10.903 12.432 1.00 95.50 145 ALA A O 1
ATOM 1076 N N . LEU A 1 146 ? -10.215 10.994 10.259 1.00 95.31 146 LEU A N 1
ATOM 1077 C CA . LEU A 1 146 ? -11.591 11.458 10.470 1.00 95.31 146 LEU A CA 1
ATOM 1078 C C . LEU A 1 146 ? -12.401 10.466 11.320 1.00 95.31 146 LEU A C 1
ATOM 1080 O O . LEU A 1 146 ? -13.120 10.852 12.251 1.00 95.31 146 LEU A O 1
ATOM 1084 N N . LEU A 1 147 ? -12.241 9.164 11.064 1.00 93.56 147 LEU A N 1
ATOM 1085 C CA . LEU A 1 147 ? -12.867 8.124 11.873 1.00 93.56 147 LEU A CA 1
ATOM 1086 C C . LEU A 1 147 ? -12.333 8.102 13.308 1.00 93.56 147 LEU A C 1
ATOM 1088 O O . LEU A 1 147 ? -13.128 7.862 1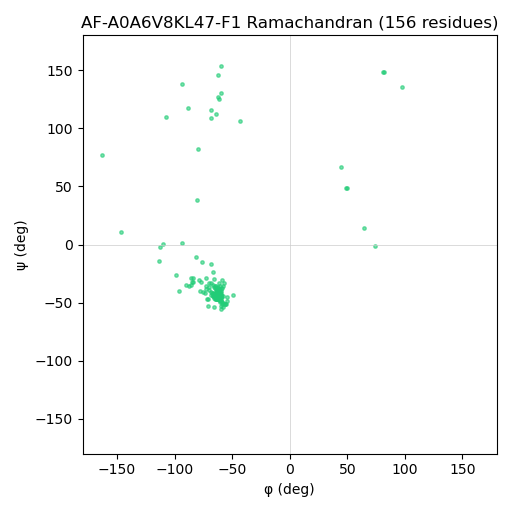4.213 1.00 93.56 147 LEU A O 1
ATOM 1092 N N . ALA A 1 148 ? -11.051 8.379 13.544 1.00 89.94 148 ALA A N 1
ATOM 1093 C CA . ALA A 1 148 ? 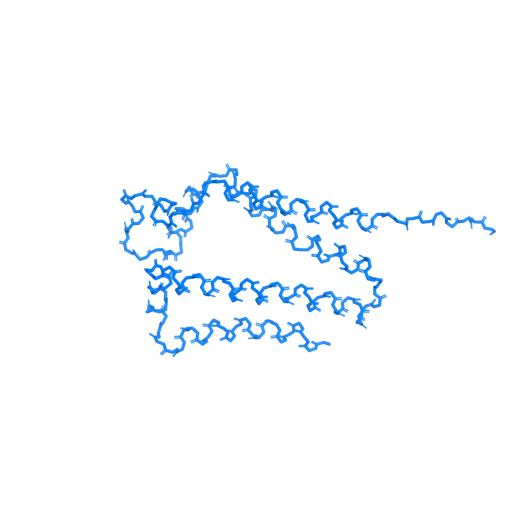-10.491 8.449 14.894 1.00 89.94 148 ALA A CA 1
ATOM 1094 C C . ALA A 1 148 ? -10.986 9.674 15.688 1.00 89.94 148 ALA A C 1
ATOM 1096 O O . ALA A 1 148 ? -11.159 9.587 16.901 1.00 89.94 148 ALA A O 1
ATOM 1097 N N . LEU A 1 149 ? -11.237 10.804 15.019 1.00 88.06 149 LEU A N 1
ATOM 1098 C CA . LEU A 1 149 ? -11.542 12.079 15.680 1.00 88.06 149 LEU A CA 1
ATOM 1099 C C . LEU A 1 149 ? -13.014 12.250 16.080 1.00 88.06 149 LEU A C 1
ATOM 1101 O O . LEU A 1 149 ? -13.320 12.908 17.073 1.00 88.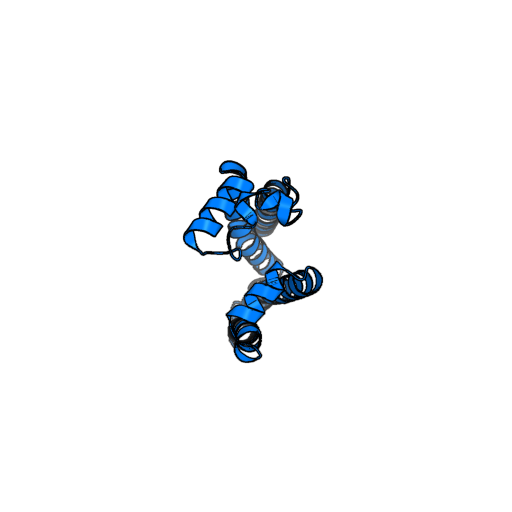06 149 LEU A O 1
ATOM 1105 N N . GLY A 1 150 ? -13.953 11.685 15.326 1.00 71.62 150 GLY A N 1
ATOM 1106 C CA . GLY A 1 150 ? -15.345 12.140 15.395 1.00 71.62 150 GLY A CA 1
ATOM 1107 C C . GLY A 1 150 ? -16.218 11.631 16.552 1.00 71.62 150 GLY A C 1
ATOM 1108 O O . GLY A 1 150 ? -17.375 11.356 16.256 1.00 71.62 150 GLY A O 1
ATOM 1109 N N . ARG A 1 151 ? -15.720 11.482 17.796 1.00 65.31 151 ARG A N 1
ATOM 1110 C CA . ARG A 1 151 ? -16.491 11.564 19.074 1.00 65.31 151 ARG A CA 1
ATOM 1111 C C . ARG A 1 151 ? -15.560 11.752 20.294 1.00 65.31 151 ARG A C 1
AT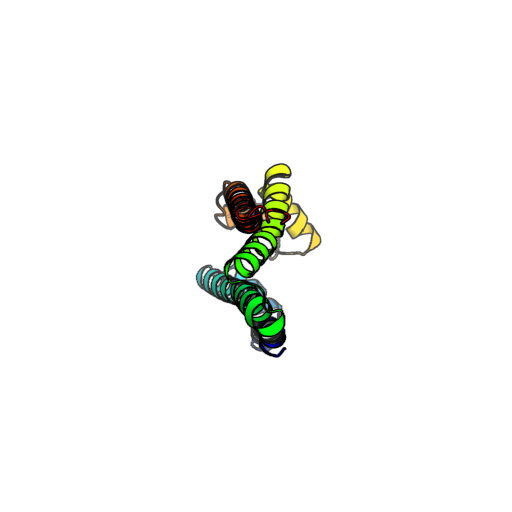OM 1113 O O . ARG A 1 151 ? -15.393 10.833 21.091 1.00 65.31 151 ARG A O 1
ATOM 1120 N N . ARG A 1 152 ? -15.033 12.962 20.519 1.00 57.38 152 ARG A N 1
ATOM 1121 C CA . ARG A 1 152 ? -14.870 13.453 21.904 1.00 57.38 152 ARG A CA 1
ATOM 1122 C C . ARG A 1 152 ? -16.239 13.957 22.349 1.00 57.38 152 ARG A C 1
ATOM 1124 O O . ARG A 1 152 ? -16.533 15.135 22.202 1.00 57.38 152 ARG A O 1
ATOM 1131 N N . ALA A 1 153 ? -17.115 13.057 22.791 1.00 55.22 153 ALA A N 1
ATOM 1132 C CA . ALA A 1 153 ? -18.298 13.499 23.516 1.00 55.22 153 ALA A CA 1
ATOM 1133 C C . ALA A 1 153 ? -17.789 14.144 24.809 1.00 55.22 153 ALA A C 1
ATOM 1135 O O . ALA A 1 153 ? -17.158 13.478 25.630 1.00 55.22 153 ALA A O 1
ATOM 1136 N N . THR A 1 154 ? -17.976 15.452 24.916 1.00 55.50 154 THR A N 1
ATOM 1137 C CA . THR A 1 154 ? -17.847 16.236 26.139 1.00 55.50 154 THR A CA 1
ATOM 1138 C C . THR A 1 154 ? -18.513 15.473 27.282 1.00 55.50 154 THR A C 1
ATOM 1140 O O . THR A 1 154 ? -19.733 15.361 27.325 1.00 55.50 154 THR A O 1
ATOM 1143 N N . ARG A 1 155 ? -17.718 14.895 28.192 1.00 53.88 155 ARG A N 1
ATOM 1144 C CA . ARG A 1 155 ? -18.229 14.486 29.504 1.00 53.88 155 ARG A CA 1
ATOM 1145 C C . ARG A 1 155 ? -18.551 15.787 30.242 1.00 53.88 155 ARG A C 1
ATOM 1147 O O . ARG A 1 155 ? -17.612 16.553 30.462 1.00 53.88 155 ARG A O 1
ATOM 1154 N N . PRO A 1 156 ? -19.814 16.076 30.593 1.00 53.97 156 PRO A N 1
ATOM 1155 C CA . PRO A 1 156 ? -20.085 17.119 31.566 1.00 53.97 156 PRO A CA 1
ATOM 1156 C C . PRO A 1 156 ? -19.427 16.665 32.871 1.00 53.97 156 PRO A C 1
ATOM 1158 O O . PRO A 1 156 ? -19.625 15.523 33.292 1.00 53.97 156 PRO A O 1
ATOM 1161 N N . LEU A 1 157 ? -18.586 17.513 33.458 1.00 68.62 157 LEU A N 1
ATOM 1162 C CA . LEU A 1 157 ? -18.177 17.345 34.848 1.00 68.62 157 LEU A CA 1
ATOM 1163 C C . LEU A 1 157 ? -19.433 17.628 35.681 1.00 68.62 157 LEU A C 1
ATOM 1165 O O . LEU A 1 157 ? -19.920 18.757 35.661 1.00 68.62 157 LEU A O 1
ATOM 1169 N N . ALA A 1 158 ? -19.994 16.580 36.282 1.00 66.25 158 ALA A N 1
ATOM 1170 C CA . ALA A 1 158 ? -21.015 16.684 37.318 1.00 66.25 158 ALA A CA 1
ATOM 1171 C C . ALA A 1 158 ? -20.332 16.717 38.686 1.00 66.25 158 ALA A C 1
ATOM 1173 O O . ALA A 1 158 ? -19.300 16.013 38.822 1.00 66.25 158 ALA A O 1
#

Solvent-accessible surface area (backbone atoms only — not comparable to full-atom values): 8525 Å² total; per-residue (Å²): 129,63,62,56,55,49,40,56,51,50,54,52,46,55,53,46,56,51,33,71,77,66,39,61,67,53,43,54,50,42,45,76,72,34,70,64,58,30,49,53,50,51,52,51,54,48,52,53,53,54,45,45,50,54,34,47,35,51,42,33,39,74,75,66,66,40,54,72,57,52,26,49,14,52,45,30,30,65,57,8,49,58,38,21,51,56,16,42,51,33,50,74,66,30,62,59,56,48,51,49,53,49,28,74,75,66,61,68,64,80,84,67,63,46,79,79,62,36,56,40,62,73,68,68,50,66,87,58,49,34,54,53,38,18,51,51,10,48,49,30,26,50,53,11,50,53,53,60,57,78,74,79,72,81,74,77,87,126

Secondary structure (DSSP, 8-state):
-HHHHHHHHHHHHHHHHHHHTT-HHHHHHHHHH-HHHHHHHHHHHHHHHHHHHHHHHHHHHHTS---HHHHHHHHHHHHHHHHHHHHHHHHHH-HHHHHHHHHHHH--SSTTTHHHH-HHHHTT--TTHHHHHHHHHHHHHHHHHHHHHS--------

Organism: NCBI:txid1076126

Sequence (158 aa):
MGRTRGAATLRTLILEVGTATRGPGRYWFNFWTDPTARGAYIAVAFAAFLWVFVAAYHALRGGYGLSARHATARVLVAGGVPVAAFGGVVTGVGLERALTVWNDQMALLPWGLSRILGITVFLDIPPWLPKAATAAGVGLVAAGALLALGRRATRPLA

Nearest PDB structures (foldseek):
  7a0g-assembly1_FFF  TM=2.473E-01  e=5.013E+00  Serratia marcescens
  7v1l-assembly1_B-2  TM=1.991E-01  e=4.115E+00  Homo sapiens
  7v6p-assembly1_A-2  TM=2.247E-01  e=6.415E+00  Homo sapiens

Radius of gyration: 20.04 Å; Cα contacts (8 Å, |Δi|>4): 137; chains: 1; bounding box: 42×43×63 Å

pLDDT: mean 82.56, std 13.78, range [49.16, 98.5]

Mean predicted aligned error: 8.79 Å